Protein AF-A0A1D8AYZ0-F1 (afdb_monomer_lite)

Sequence (183 aa):
MARRCKGAWLLLIFGFVLSARLFAGLTADPAGPGWPTTDFKAVLKEIDDAGLVVITYHDGSEAFVTDSEWIVRLKQLLNSAGGKPAKYCFCINYPQVALVNKDRVLAKMEVPHGNRLRFYSSQSSGDFTVDEKIAKQVGELLLSQRQRAVSPRKASPLKPPPAKIEINLNGHPPLLPIPPPGG

pLDDT: mean 75.18, std 19.51, range [36.59, 95.94]

Foldseek 3Di:
DDDDDPDDPPVVVVVVVVVVVVVVVVPPQVPDPPAAPADLVVVLVLLVQFQWKWWAFPLRWIFIDRDPVLSVVLSVLSVVFPWDFDRADPADHDGKMFRDDDHDTAKIWDLRDQQWIFIDGPRHGGITGGPSVSSVVNVVSSVVRVVRTDHPPPPPPPPPPPPDPPPVPPPDDPDDDDDDDDD

Secondary structure (DSSP, 8-state):
------SSSHHHHHHHHHHHHHHHTTT--S--TTSPP--HHHHHHHHHT-SEEEEE-TTS-EEEE--HHHHHHHHHHHHHH-PEEE-------S-EEEEEETTEEEEEEE--STTEEEEEESS-EEEEE--HHHHHHHHHHHHTTGGGPBPP------PPPPS------S-----PPPPPPP-

Organism: NCBI:txid1838286

Structure (mmCIF, N/CA/C/O backbone):
data_AF-A0A1D8AYZ0-F1
#
_entry.id   AF-A0A1D8AYZ0-F1
#
loop_
_atom_site.group_PDB
_atom_site.id
_atom_site.type_symbol
_atom_site.label_atom_id
_atom_site.label_alt_id
_atom_site.label_comp_id
_atom_site.label_asym_id
_atom_site.label_entity_id
_atom_site.label_seq_id
_atom_site.pdbx_PDB_ins_code
_atom_site.Cartn_x
_atom_site.Cartn_y
_atom_site.Cartn_z
_atom_site.occupancy
_atom_site.B_iso_or_equiv
_atom_site.auth_seq_id
_atom_site.auth_comp_id
_atom_site.auth_asym_id
_atom_site.auth_atom_id
_atom_site.pdbx_PDB_model_num
ATOM 1 N N . MET A 1 1 ? 65.653 37.507 -3.546 1.00 44.69 1 MET A N 1
ATOM 2 C CA . MET A 1 1 ? 65.473 36.374 -2.609 1.00 44.69 1 MET A CA 1
ATOM 3 C C . MET A 1 1 ? 63.984 36.082 -2.472 1.00 44.69 1 MET A C 1
ATOM 5 O O . MET A 1 1 ? 63.284 36.892 -1.888 1.00 44.69 1 MET A O 1
ATOM 9 N N . ALA A 1 2 ? 63.487 34.972 -3.022 1.00 42.53 2 ALA A N 1
ATOM 10 C CA . ALA A 1 2 ? 62.093 34.549 -2.858 1.00 42.53 2 ALA A CA 1
ATOM 11 C C . ALA A 1 2 ? 62.073 33.073 -2.434 1.00 42.53 2 ALA A C 1
ATOM 13 O O . ALA A 1 2 ? 62.423 32.187 -3.215 1.00 42.53 2 ALA A O 1
ATOM 14 N N . ARG A 1 3 ? 61.732 32.813 -1.165 1.00 48.31 3 ARG A N 1
ATOM 15 C CA . ARG A 1 3 ? 61.597 31.459 -0.611 1.00 48.31 3 ARG A CA 1
ATOM 16 C C . ARG A 1 3 ? 60.259 30.875 -1.069 1.00 48.31 3 ARG A C 1
ATOM 18 O O . ARG A 1 3 ? 59.200 31.384 -0.719 1.00 48.31 3 ARG A O 1
ATOM 25 N N . ARG A 1 4 ? 60.316 29.815 -1.879 1.00 48.50 4 ARG A N 1
ATOM 26 C CA . ARG A 1 4 ? 59.147 29.074 -2.374 1.00 48.50 4 ARG A CA 1
ATOM 27 C C . ARG A 1 4 ? 58.561 28.200 -1.257 1.00 48.50 4 ARG A C 1
ATOM 29 O O . ARG A 1 4 ? 59.197 27.237 -0.837 1.00 48.50 4 ARG A O 1
ATOM 36 N N . CYS A 1 5 ? 57.338 28.508 -0.825 1.00 45.47 5 CYS A N 1
ATOM 37 C CA . CYS A 1 5 ? 56.502 27.631 -0.001 1.00 45.47 5 CYS A CA 1
ATOM 38 C C . CYS A 1 5 ? 56.065 26.407 -0.824 1.00 45.47 5 CYS A C 1
ATOM 40 O O . CYS A 1 5 ? 55.205 26.519 -1.691 1.00 45.47 5 CYS A O 1
ATOM 42 N N . LYS A 1 6 ? 56.663 25.237 -0.568 1.00 52.81 6 LYS A N 1
ATOM 43 C CA . LYS A 1 6 ? 56.315 23.952 -1.213 1.00 52.81 6 LYS A CA 1
ATOM 44 C C . LYS A 1 6 ? 55.467 23.015 -0.330 1.00 52.81 6 LYS A C 1
ATOM 46 O O . LYS A 1 6 ? 55.275 21.861 -0.686 1.00 52.81 6 LYS A O 1
ATOM 51 N N . GLY A 1 7 ? 54.954 23.482 0.810 1.00 52.44 7 GLY A N 1
ATOM 52 C CA . GLY A 1 7 ? 54.358 22.605 1.832 1.00 52.44 7 GLY A CA 1
ATOM 53 C C . GLY A 1 7 ? 52.840 22.382 1.780 1.00 52.44 7 GLY A C 1
ATOM 54 O O . GLY A 1 7 ? 52.349 21.532 2.508 1.00 52.44 7 GLY A O 1
ATOM 55 N N . ALA A 1 8 ? 52.080 23.118 0.962 1.00 50.88 8 ALA A N 1
ATOM 56 C CA . ALA A 1 8 ? 50.613 23.148 1.096 1.00 50.88 8 ALA A CA 1
ATOM 57 C C . ALA A 1 8 ? 49.838 22.238 0.122 1.00 50.88 8 ALA A C 1
ATOM 59 O O . ALA A 1 8 ? 48.642 22.031 0.299 1.00 50.88 8 ALA A O 1
ATOM 60 N N . TRP A 1 9 ? 50.490 21.669 -0.896 1.00 46.50 9 TRP A N 1
ATOM 61 C CA . TRP A 1 9 ? 49.785 20.927 -1.953 1.00 46.50 9 TRP A CA 1
ATOM 62 C C . TRP A 1 9 ? 49.518 19.448 -1.630 1.00 46.50 9 TRP A C 1
ATOM 64 O O . TRP A 1 9 ? 48.652 18.839 -2.249 1.00 46.50 9 TRP A O 1
ATOM 74 N N . LEU A 1 10 ? 50.203 18.867 -0.639 1.00 48.34 10 LEU A N 1
ATOM 75 C CA . LEU A 1 10 ? 50.055 17.442 -0.302 1.00 48.34 10 LEU A CA 1
ATOM 76 C C . LEU A 1 10 ? 48.834 17.135 0.587 1.00 48.34 10 LEU A C 1
ATOM 78 O O . LEU A 1 10 ? 48.327 16.017 0.556 1.00 48.34 10 LEU A O 1
ATOM 82 N N . LEU A 1 11 ? 48.311 18.123 1.322 1.00 48.66 11 LEU A N 1
ATOM 83 C CA . LEU A 1 11 ? 47.144 17.944 2.200 1.00 48.66 11 LEU A CA 1
ATOM 84 C C . LEU A 1 11 ? 45.797 18.011 1.458 1.00 48.66 11 LEU A C 1
ATOM 86 O O . LEU A 1 11 ? 44.820 17.428 1.921 1.00 48.66 11 LEU A O 1
ATOM 90 N N . LEU A 1 12 ? 45.738 18.648 0.283 1.00 49.56 12 LEU A N 1
ATOM 91 C CA . LEU A 1 12 ? 44.500 18.732 -0.505 1.00 49.56 12 LEU A CA 1
ATOM 92 C C . LEU A 1 12 ? 44.166 17.428 -1.244 1.00 49.56 12 LEU A C 1
ATOM 94 O O . LEU A 1 12 ? 42.993 17.118 -1.434 1.00 49.56 12 LEU A O 1
ATOM 98 N N . ILE A 1 13 ? 45.171 16.623 -1.605 1.00 53.62 13 ILE A N 1
ATOM 99 C CA . ILE A 1 13 ? 44.944 15.355 -2.317 1.00 53.62 13 ILE A CA 1
ATOM 100 C C . ILE A 1 13 ? 44.453 14.265 -1.347 1.00 53.62 13 ILE A C 1
ATOM 102 O O . ILE A 1 13 ? 43.531 13.522 -1.676 1.00 53.62 13 ILE A O 1
ATOM 106 N N . PHE A 1 14 ? 44.986 14.206 -0.120 1.00 45.84 14 PHE A N 1
ATOM 107 C CA . PHE A 1 14 ? 44.537 13.228 0.883 1.00 45.84 14 PHE A CA 1
ATOM 108 C C . PHE A 1 14 ? 43.136 13.525 1.441 1.00 45.84 14 PHE A C 1
ATOM 110 O O . PHE A 1 14 ? 42.381 12.588 1.707 1.00 45.84 14 PHE A O 1
ATOM 117 N N . GLY A 1 15 ? 42.747 14.801 1.552 1.00 43.97 15 GLY A N 1
ATOM 118 C CA . GLY A 1 15 ? 41.381 15.178 1.933 1.00 43.97 15 GLY A CA 1
ATOM 119 C C . GLY A 1 15 ? 40.330 14.725 0.912 1.00 43.97 15 GLY A C 1
ATOM 120 O O . GLY A 1 15 ? 39.265 14.244 1.291 1.00 43.97 15 GLY A O 1
ATOM 121 N N . PHE A 1 16 ? 40.650 14.782 -0.385 1.00 45.09 16 PHE A N 1
ATOM 122 C CA . PHE A 1 16 ? 39.703 14.413 -1.441 1.00 45.09 16 PHE A CA 1
ATOM 123 C C . PHE A 1 16 ? 39.463 12.896 -1.532 1.00 45.09 16 PHE A C 1
ATOM 125 O O . PHE A 1 16 ? 38.341 12.454 -1.777 1.00 45.09 16 PHE A O 1
ATOM 132 N N . VAL A 1 17 ? 40.487 12.078 -1.265 1.00 49.44 17 VAL A N 1
ATOM 133 C CA . VAL A 1 17 ? 40.359 10.608 -1.278 1.00 49.44 17 VAL A CA 1
ATOM 134 C C . VAL A 1 17 ? 39.545 10.096 -0.080 1.00 49.44 17 VAL A C 1
ATOM 136 O O . VAL A 1 17 ? 38.815 9.111 -0.212 1.00 49.44 17 VAL A O 1
ATOM 139 N N . LEU A 1 18 ? 39.597 10.780 1.069 1.00 42.38 18 LEU A N 1
ATOM 140 C CA . LEU A 1 18 ? 38.806 10.404 2.246 1.00 42.38 18 LEU A CA 1
ATOM 141 C C . LEU A 1 18 ? 37.332 10.833 2.123 1.00 42.38 18 LEU A C 1
ATOM 143 O O . LEU A 1 18 ? 36.442 10.077 2.512 1.00 42.38 18 LEU A O 1
ATOM 147 N N . SER A 1 19 ? 37.051 11.984 1.503 1.00 42.19 19 SER A N 1
ATOM 148 C CA . SER A 1 19 ? 35.676 12.417 1.211 1.00 42.19 19 SER A CA 1
ATOM 149 C C . SER A 1 19 ? 35.016 11.592 0.100 1.00 42.19 19 SER A C 1
ATOM 151 O O . SER A 1 19 ? 33.828 11.295 0.191 1.00 42.19 19 SER A O 1
ATOM 153 N N . ALA A 1 20 ? 35.766 11.141 -0.910 1.00 44.12 20 ALA A N 1
ATOM 154 C CA . ALA A 1 20 ? 35.218 10.291 -1.969 1.00 44.12 20 ALA A CA 1
ATOM 155 C C . ALA A 1 20 ? 34.742 8.920 -1.449 1.00 44.12 20 ALA A C 1
ATOM 157 O O . ALA A 1 20 ? 33.747 8.393 -1.941 1.00 44.12 20 ALA A O 1
ATOM 158 N N . ARG A 1 21 ? 35.384 8.354 -0.413 1.00 44.94 21 ARG A N 1
ATOM 159 C CA . ARG A 1 21 ? 34.937 7.088 0.201 1.00 44.94 21 ARG A CA 1
ATOM 160 C C . ARG A 1 21 ? 33.694 7.226 1.079 1.00 44.94 21 ARG A C 1
ATOM 162 O O . ARG A 1 21 ? 32.927 6.274 1.165 1.00 44.94 21 ARG A O 1
ATOM 169 N N . LEU A 1 22 ? 33.456 8.397 1.672 1.00 44.44 22 LEU A N 1
ATOM 170 C CA . LEU A 1 22 ? 32.223 8.665 2.424 1.00 44.44 22 LEU A CA 1
ATOM 171 C C . LEU A 1 22 ? 31.001 8.813 1.502 1.00 44.44 22 LEU A C 1
ATOM 173 O O . LEU A 1 22 ? 29.908 8.406 1.883 1.00 44.44 22 LEU A O 1
ATOM 177 N N . PHE A 1 23 ? 31.183 9.298 0.268 1.00 44.06 23 PHE A N 1
ATOM 178 C CA . PHE A 1 23 ? 30.099 9.380 -0.723 1.00 44.06 23 PHE A CA 1
ATOM 179 C C . PHE A 1 23 ? 29.964 8.137 -1.615 1.00 44.06 23 PHE A C 1
ATOM 181 O O . PHE A 1 23 ? 28.860 7.835 -2.061 1.00 44.06 23 PHE A O 1
ATOM 188 N N . ALA A 1 24 ? 31.028 7.351 -1.812 1.00 40.16 24 ALA A N 1
ATOM 189 C CA . ALA A 1 24 ? 30.943 6.046 -2.479 1.00 40.16 24 ALA A CA 1
ATOM 190 C C . ALA A 1 24 ? 30.205 4.980 -1.636 1.00 40.16 24 ALA A C 1
ATOM 192 O O . ALA A 1 24 ? 29.819 3.940 -2.158 1.00 40.16 24 ALA A O 1
ATOM 193 N N . GLY A 1 25 ? 29.974 5.238 -0.343 1.00 36.59 25 GLY A N 1
ATOM 194 C CA . GLY A 1 25 ? 29.128 4.405 0.519 1.00 36.59 25 GLY A CA 1
ATOM 195 C C . GLY A 1 25 ? 27.621 4.650 0.357 1.00 36.59 25 GLY A C 1
ATOM 196 O O . GLY A 1 25 ? 26.829 3.812 0.776 1.00 36.59 25 GLY A O 1
ATOM 197 N N . LEU A 1 26 ? 27.209 5.757 -0.278 1.00 42.12 26 LEU A N 1
ATOM 198 C CA . LEU A 1 26 ? 25.798 6.050 -0.582 1.00 42.12 26 LEU A CA 1
ATOM 199 C C . LEU A 1 26 ? 25.347 5.535 -1.957 1.00 42.12 26 LEU A C 1
ATOM 201 O O . LEU A 1 26 ? 24.183 5.689 -2.316 1.00 42.12 26 LEU A O 1
ATOM 205 N N . THR A 1 27 ? 26.233 4.885 -2.715 1.00 40.44 27 THR A N 1
ATOM 206 C CA . THR A 1 27 ? 25.840 4.037 -3.852 1.00 40.44 27 THR A CA 1
ATOM 207 C C . THR A 1 27 ? 25.588 2.598 -3.413 1.00 40.44 27 THR A C 1
ATOM 209 O O . THR A 1 27 ? 25.666 1.690 -4.239 1.00 40.44 27 THR A O 1
ATOM 212 N N . ALA A 1 28 ? 25.319 2.376 -2.121 1.00 42.84 28 ALA A N 1
ATOM 213 C CA . ALA A 1 28 ? 24.738 1.132 -1.661 1.00 42.84 28 ALA A CA 1
ATOM 214 C C . ALA A 1 28 ? 23.422 0.954 -2.417 1.00 42.84 28 ALA A C 1
ATOM 216 O O . ALA A 1 28 ? 22.432 1.633 -2.149 1.00 42.84 28 ALA A O 1
ATOM 217 N N . ASP A 1 29 ? 23.445 0.063 -3.403 1.00 43.62 29 ASP A N 1
ATOM 218 C CA . ASP A 1 29 ? 22.264 -0.690 -3.773 1.00 43.62 29 ASP A CA 1
ATOM 219 C C . ASP A 1 29 ? 21.627 -1.126 -2.444 1.00 43.62 29 ASP A C 1
ATOM 221 O O . ASP A 1 29 ? 22.274 -1.848 -1.678 1.00 43.62 29 ASP A O 1
ATOM 225 N N . PRO A 1 30 ? 20.451 -0.607 -2.053 1.00 48.09 30 PRO A N 1
ATOM 226 C CA . PRO A 1 30 ? 19.901 -0.935 -0.742 1.00 48.09 30 PRO A CA 1
ATOM 227 C C . PRO A 1 30 ? 19.490 -2.402 -0.671 1.00 48.09 30 PRO A C 1
ATOM 229 O O . PRO A 1 30 ? 19.232 -2.901 0.418 1.00 48.09 30 PRO A O 1
ATOM 232 N N . ALA A 1 31 ? 19.540 -3.121 -1.797 1.00 45.75 31 ALA A N 1
ATOM 233 C CA . ALA A 1 31 ? 19.765 -4.553 -1.821 1.00 45.75 31 ALA A CA 1
ATOM 234 C C . ALA A 1 31 ? 21.213 -4.887 -1.398 1.00 45.75 31 ALA A C 1
ATOM 236 O O . ALA A 1 31 ? 22.008 -5.425 -2.168 1.00 45.75 31 ALA A O 1
ATOM 237 N N . GLY A 1 32 ? 21.572 -4.585 -0.147 1.00 40.47 32 GLY A N 1
ATOM 238 C CA . GLY A 1 32 ? 22.752 -5.193 0.463 1.00 40.47 32 GLY A CA 1
ATOM 239 C C . GLY A 1 32 ? 22.630 -6.726 0.409 1.00 40.47 32 GLY A C 1
ATOM 240 O O . GLY A 1 32 ? 21.508 -7.247 0.387 1.00 40.47 32 GLY A O 1
ATOM 241 N N . PRO A 1 33 ? 23.746 -7.474 0.392 1.00 37.78 33 PRO A N 1
ATOM 242 C CA . PRO A 1 33 ? 23.705 -8.932 0.398 1.00 37.78 33 PRO A CA 1
ATOM 243 C C . PRO A 1 33 ? 22.991 -9.401 1.675 1.00 37.78 33 PRO A C 1
ATOM 245 O O . PRO A 1 33 ? 23.540 -9.294 2.767 1.00 37.78 33 PRO A O 1
ATOM 248 N N . GLY A 1 34 ? 21.741 -9.852 1.545 1.00 42.78 34 GLY A N 1
ATOM 249 C CA . GLY A 1 34 ? 20.904 -10.275 2.674 1.00 42.78 34 GLY A CA 1
ATOM 250 C C . GLY A 1 34 ? 19.492 -9.687 2.719 1.00 42.78 34 GLY A C 1
ATOM 251 O O . GLY A 1 34 ? 18.699 -10.143 3.539 1.00 42.78 34 GLY A O 1
ATOM 252 N N . TRP A 1 35 ? 19.135 -8.731 1.853 1.00 43.97 35 TRP A N 1
ATOM 253 C CA . TRP A 1 35 ? 17.721 -8.371 1.700 1.00 43.97 35 TRP A CA 1
ATOM 254 C C . TRP A 1 35 ? 16.989 -9.513 0.991 1.00 43.97 35 TRP A C 1
ATOM 256 O O . TRP A 1 35 ? 17.476 -9.983 -0.044 1.00 43.97 35 TRP A O 1
ATOM 266 N N . PRO A 1 36 ? 15.864 -10.007 1.542 1.00 49.28 36 PRO A N 1
ATOM 267 C CA . PRO A 1 36 ? 15.136 -11.104 0.934 1.00 49.28 36 PRO A CA 1
ATOM 268 C C . PRO A 1 36 ? 14.761 -10.715 -0.494 1.00 49.28 36 PRO A C 1
ATOM 270 O O . PRO A 1 36 ? 14.366 -9.580 -0.768 1.00 49.28 36 PRO A O 1
ATOM 273 N N . THR A 1 37 ? 14.958 -11.660 -1.411 1.00 51.12 37 THR A N 1
ATOM 274 C CA . THR A 1 37 ? 14.641 -11.506 -2.828 1.00 51.12 37 THR A CA 1
ATOM 275 C C . THR A 1 37 ? 13.254 -10.895 -2.990 1.00 51.12 37 THR A C 1
ATOM 277 O O . THR A 1 37 ? 12.290 -11.378 -2.396 1.00 51.12 37 THR A O 1
ATOM 280 N N . THR A 1 38 ? 13.179 -9.834 -3.790 1.00 64.31 38 THR A N 1
ATOM 281 C CA . THR A 1 38 ? 12.002 -9.015 -4.088 1.00 64.31 38 THR A CA 1
ATOM 282 C C . THR A 1 38 ? 10.929 -9.828 -4.815 1.00 64.31 38 THR A C 1
ATOM 284 O O . THR A 1 38 ? 10.733 -9.696 -6.021 1.00 64.31 38 THR A O 1
ATOM 287 N N . ASP A 1 39 ? 10.219 -10.693 -4.092 1.00 74.38 39 ASP A N 1
ATOM 288 C CA . ASP A 1 39 ? 9.065 -11.389 -4.648 1.00 74.38 39 ASP A CA 1
ATOM 289 C C . ASP A 1 39 ? 7.816 -10.526 -4.469 1.00 74.38 39 ASP A C 1
ATOM 291 O O . ASP A 1 39 ? 7.211 -10.455 -3.397 1.00 74.38 39 ASP A O 1
ATOM 295 N N . PHE A 1 40 ? 7.434 -9.851 -5.551 1.00 77.50 40 PHE A N 1
ATOM 296 C CA . PHE A 1 40 ? 6.196 -9.086 -5.634 1.00 77.50 40 PHE A CA 1
ATOM 297 C C . PHE A 1 40 ? 4.959 -9.958 -5.340 1.00 77.50 40 PHE A C 1
ATOM 299 O O . PHE A 1 40 ? 3.954 -9.455 -4.845 1.00 77.50 40 PHE A O 1
ATOM 306 N N . LYS A 1 41 ? 5.014 -11.278 -5.580 1.00 82.00 41 LYS A N 1
ATOM 307 C CA . LYS A 1 41 ? 3.904 -12.193 -5.270 1.00 82.00 41 LYS A CA 1
ATOM 308 C C . LYS A 1 41 ? 3.758 -12.474 -3.778 1.00 82.00 41 LYS A C 1
ATOM 310 O O . LYS A 1 41 ? 2.634 -12.692 -3.333 1.00 82.00 41 LYS A O 1
ATOM 315 N N . ALA A 1 42 ? 4.844 -12.439 -3.004 1.00 80.38 42 ALA A N 1
ATOM 316 C CA . ALA A 1 42 ? 4.771 -12.616 -1.552 1.00 80.38 42 ALA A CA 1
ATOM 317 C C . ALA A 1 42 ? 3.912 -11.513 -0.909 1.00 80.38 42 ALA A C 1
ATOM 319 O O . ALA A 1 42 ? 3.066 -11.792 -0.065 1.00 80.38 42 ALA A O 1
ATOM 320 N N . VAL A 1 43 ? 4.037 -10.284 -1.414 1.00 76.81 43 VAL A N 1
ATOM 321 C CA . VAL A 1 43 ? 3.208 -9.137 -1.017 1.00 76.81 43 VAL A CA 1
ATOM 322 C C . VAL A 1 43 ? 1.725 -9.373 -1.319 1.00 76.81 43 VAL A C 1
ATOM 324 O O . VAL A 1 43 ? 0.865 -9.044 -0.507 1.00 76.81 43 VAL A O 1
ATOM 327 N N . LEU A 1 44 ? 1.397 -9.966 -2.473 1.00 84.25 44 LEU A N 1
ATOM 328 C CA . LEU A 1 44 ? 0.002 -10.234 -2.845 1.00 84.25 44 LEU A CA 1
ATOM 329 C C . LEU A 1 44 ? -0.687 -11.204 -1.881 1.00 84.25 44 LEU A C 1
ATOM 331 O O . LEU A 1 44 ? -1.895 -11.096 -1.683 1.00 84.25 44 LEU A O 1
ATOM 335 N N . LYS A 1 45 ? 0.069 -12.124 -1.273 1.00 86.06 45 LYS A N 1
ATOM 336 C CA . LYS A 1 45 ? -0.447 -13.037 -0.248 1.00 86.06 45 LYS A CA 1
ATOM 337 C C . LYS A 1 45 ? -0.797 -12.296 1.044 1.00 86.06 45 LYS A C 1
ATOM 339 O O . LYS A 1 45 ? -1.819 -12.583 1.650 1.00 86.06 45 LYS A O 1
ATOM 344 N N . GLU A 1 46 ? -0.005 -11.301 1.436 1.00 85.50 46 GLU A N 1
ATOM 345 C CA . GLU A 1 46 ? -0.289 -10.493 2.631 1.00 85.50 46 GLU A CA 1
ATOM 346 C C . GLU A 1 46 ? -1.554 -9.631 2.476 1.00 85.50 46 GLU A C 1
ATOM 348 O O . GLU A 1 46 ? -2.185 -9.289 3.474 1.00 85.50 46 GLU A O 1
ATOM 353 N N . ILE A 1 47 ? -1.962 -9.315 1.240 1.00 86.88 47 ILE A N 1
ATOM 354 C CA . ILE A 1 47 ? -3.250 -8.657 0.961 1.00 86.88 47 ILE A CA 1
ATOM 355 C C . ILE A 1 47 ? -4.426 -9.598 1.236 1.00 86.88 47 ILE A C 1
ATOM 357 O O . ILE A 1 47 ? -5.438 -9.142 1.759 1.00 86.88 47 ILE A O 1
ATOM 361 N N . ASP A 1 48 ? -4.299 -10.891 0.922 1.00 87.69 48 ASP A N 1
ATOM 362 C CA . ASP A 1 48 ? -5.350 -11.882 1.209 1.00 87.69 48 ASP A CA 1
ATOM 363 C C . ASP A 1 48 ? -5.573 -12.066 2.707 1.00 87.69 48 ASP A C 1
ATOM 365 O O . ASP A 1 48 ? -6.700 -12.262 3.157 1.00 87.69 48 ASP A O 1
ATOM 369 N N . ASP A 1 49 ? -4.491 -11.974 3.473 1.00 89.00 49 ASP A N 1
ATOM 370 C CA . ASP A 1 49 ? -4.528 -12.109 4.920 1.00 89.00 49 ASP A CA 1
ATOM 371 C C . ASP A 1 49 ? -4.971 -10.810 5.617 1.00 89.00 49 ASP A C 1
ATOM 373 O O . ASP A 1 49 ? -5.178 -10.815 6.831 1.00 89.00 49 ASP A O 1
ATOM 377 N N . ALA A 1 50 ? -5.110 -9.684 4.909 1.00 90.75 50 ALA A N 1
ATOM 378 C CA . ALA A 1 50 ? -5.481 -8.407 5.510 1.00 90.75 50 ALA A CA 1
ATOM 379 C C . ALA A 1 50 ? -6.981 -8.358 5.853 1.00 90.75 50 ALA A C 1
ATOM 381 O O . ALA A 1 50 ? -7.841 -8.481 4.986 1.00 90.75 50 ALA A O 1
ATOM 382 N N . GLY A 1 51 ? -7.301 -8.112 7.127 1.00 90.94 51 GLY A N 1
ATOM 383 C CA . GLY A 1 51 ? -8.676 -7.850 7.580 1.00 90.94 51 GLY A CA 1
ATOM 384 C C . GLY A 1 51 ? -9.036 -6.360 7.609 1.00 90.94 51 GLY A C 1
ATOM 385 O O . GLY A 1 51 ? -10.206 -6.002 7.728 1.00 90.94 51 GLY A O 1
ATOM 386 N N . LEU A 1 52 ? -8.029 -5.490 7.527 1.00 93.44 52 LEU A N 1
ATOM 387 C CA . LEU A 1 52 ? -8.146 -4.039 7.551 1.00 93.44 52 LEU A CA 1
ATOM 388 C C . LEU A 1 52 ? -7.045 -3.431 6.679 1.00 93.44 52 LEU A C 1
ATOM 390 O O . LEU A 1 52 ? -5.887 -3.838 6.750 1.00 93.44 52 LEU A O 1
ATOM 394 N N . VAL A 1 53 ? -7.389 -2.408 5.905 1.00 94.69 53 VAL A N 1
ATOM 395 C CA . VAL A 1 53 ? -6.423 -1.563 5.204 1.00 94.69 53 VAL A CA 1
ATOM 396 C C . VAL A 1 53 ? -6.502 -0.151 5.767 1.00 94.69 53 VAL A C 1
ATOM 398 O O . VAL A 1 53 ? -7.571 0.455 5.783 1.00 94.69 53 VAL A O 1
ATOM 401 N N . VAL A 1 54 ? -5.372 0.376 6.228 1.00 95.38 54 VA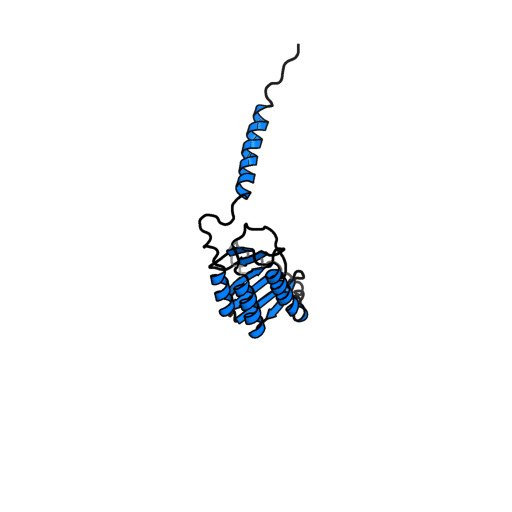L A N 1
ATOM 402 C CA . VAL A 1 54 ? -5.254 1.759 6.708 1.00 95.38 54 VAL A CA 1
ATOM 403 C C . VAL A 1 54 ? -4.559 2.582 5.635 1.00 95.38 54 VAL A C 1
ATOM 405 O O . VAL A 1 54 ? -3.463 2.230 5.207 1.00 95.38 54 VAL A O 1
ATOM 408 N N . ILE A 1 55 ? -5.193 3.661 5.187 1.00 95.94 55 ILE A N 1
ATOM 409 C CA . ILE A 1 55 ? -4.643 4.579 4.188 1.00 95.94 55 ILE A CA 1
ATOM 410 C C . ILE A 1 55 ? -4.359 5.910 4.872 1.00 95.94 55 ILE A C 1
ATOM 412 O O . ILE A 1 55 ? -5.294 6.623 5.225 1.00 95.94 55 ILE A O 1
ATOM 416 N N . THR A 1 56 ? -3.088 6.254 5.030 1.00 94.62 56 THR A N 1
ATOM 417 C CA . THR A 1 56 ? -2.640 7.530 5.593 1.00 94.62 56 THR A CA 1
ATOM 418 C C . THR A 1 56 ? -2.375 8.517 4.459 1.00 94.62 56 THR A C 1
ATOM 420 O O . THR A 1 56 ? -1.633 8.222 3.518 1.00 94.62 56 THR A O 1
ATOM 423 N N . TYR A 1 57 ? -2.971 9.704 4.532 1.00 92.88 57 TYR A N 1
ATOM 424 C CA . TYR A 1 57 ? -2.798 10.781 3.556 1.00 92.88 57 TYR A CA 1
ATOM 425 C C . TYR A 1 57 ? -1.775 11.821 4.035 1.00 92.88 57 TYR A C 1
ATOM 427 O O . TYR A 1 57 ? -1.370 11.845 5.194 1.00 92.88 57 TYR A O 1
ATOM 435 N N . HIS A 1 58 ? -1.366 12.718 3.133 1.00 91.25 58 HIS A N 1
ATOM 436 C CA . HIS A 1 58 ? -0.352 13.747 3.407 1.00 91.25 58 HIS A CA 1
ATOM 437 C C . HIS A 1 58 ? -0.716 14.683 4.575 1.00 91.25 58 HIS A C 1
ATOM 439 O O . HIS A 1 58 ? 0.158 15.202 5.259 1.00 91.25 58 HIS A O 1
ATOM 445 N N . ASP A 1 59 ? -2.006 14.933 4.799 1.00 90.44 59 ASP A N 1
ATOM 446 C CA . ASP A 1 59 ? -2.504 15.750 5.917 1.00 90.44 59 ASP A CA 1
ATOM 447 C C . ASP A 1 59 ? -2.573 14.975 7.249 1.00 90.44 59 ASP A C 1
ATOM 449 O O . ASP A 1 59 ? -3.073 15.494 8.247 1.00 90.44 59 ASP A O 1
ATOM 453 N N . GLY A 1 60 ? -2.081 13.733 7.264 1.00 89.94 60 GLY A N 1
ATOM 454 C CA . GLY A 1 60 ? -2.133 12.815 8.392 1.00 89.94 60 GLY A CA 1
ATOM 455 C C . GLY A 1 60 ? -3.487 12.138 8.578 1.00 89.94 60 GLY A C 1
ATOM 456 O O . GLY A 1 60 ? -3.585 11.273 9.437 1.00 89.94 60 GLY A O 1
ATOM 457 N N . SER A 1 61 ? -4.527 12.497 7.814 1.00 92.19 61 SER A N 1
ATOM 458 C CA . SER A 1 61 ? -5.817 11.802 7.891 1.00 92.19 61 SER A CA 1
ATOM 459 C C . SER A 1 61 ? -5.693 10.343 7.487 1.00 92.19 61 SER A C 1
ATOM 461 O O . SER A 1 61 ? -4.865 9.982 6.649 1.00 92.19 61 SER A O 1
ATOM 463 N N . GLU A 1 62 ? -6.530 9.511 8.098 1.00 94.75 62 GLU A N 1
ATOM 464 C CA . GLU A 1 62 ? -6.523 8.073 7.877 1.00 94.75 62 GLU A CA 1
ATOM 465 C C . GLU A 1 62 ? -7.898 7.603 7.415 1.00 94.75 62 GLU A C 1
ATOM 467 O O . GLU A 1 62 ? -8.925 7.969 7.991 1.00 94.75 62 GLU A O 1
ATOM 472 N N . ALA A 1 63 ? -7.927 6.778 6.371 1.00 94.50 63 ALA A N 1
ATOM 473 C CA . ALA A 1 63 ? -9.100 6.000 6.002 1.00 94.50 63 ALA A CA 1
ATOM 474 C C . ALA A 1 63 ? -8.901 4.540 6.418 1.00 94.50 63 ALA A C 1
ATOM 476 O O . ALA A 1 63 ? -7.861 3.942 6.145 1.00 94.50 63 ALA A O 1
ATOM 477 N N . PHE A 1 64 ? -9.924 3.968 7.049 1.00 94.62 64 PHE A N 1
ATOM 478 C CA . PHE A 1 64 ? -9.959 2.574 7.482 1.00 94.62 64 PHE A CA 1
ATOM 479 C C . PHE A 1 64 ? -10.891 1.804 6.550 1.00 94.62 64 PHE A C 1
ATOM 481 O O . PHE A 1 64 ? -12.091 2.076 6.499 1.00 94.62 64 PHE A O 1
ATOM 488 N N . VAL A 1 65 ? -10.341 0.866 5.786 1.00 93.94 65 VAL A N 1
ATOM 489 C CA . VAL A 1 65 ? -11.068 0.118 4.761 1.00 93.94 65 VAL A CA 1
ATOM 490 C C . VAL A 1 65 ? -11.152 -1.346 5.171 1.00 93.94 65 VAL A C 1
ATOM 492 O O . VAL A 1 65 ? -10.146 -2.047 5.228 1.00 93.94 65 VAL A O 1
ATOM 495 N N . THR A 1 66 ? -12.369 -1.808 5.437 1.00 94.19 66 THR A N 1
ATOM 496 C CA . THR A 1 66 ? -12.709 -3.222 5.683 1.00 94.19 66 THR A CA 1
ATOM 497 C C . THR A 1 66 ? -13.569 -3.811 4.559 1.00 94.19 66 THR A C 1
ATOM 499 O O . THR A 1 66 ? -14.006 -4.956 4.631 1.00 94.19 66 THR A O 1
ATOM 502 N N . ASP A 1 67 ? -13.829 -3.022 3.513 1.00 93.12 67 ASP A N 1
ATOM 503 C CA . ASP A 1 67 ? -14.613 -3.421 2.348 1.00 93.12 67 ASP A CA 1
ATOM 504 C C . ASP A 1 67 ? -13.856 -4.474 1.526 1.00 93.12 67 ASP A C 1
ATOM 506 O O . ASP A 1 67 ? -12.877 -4.174 0.836 1.00 93.12 67 ASP A O 1
ATOM 510 N N . SER A 1 68 ? -14.336 -5.717 1.596 1.00 89.81 68 SER A N 1
ATOM 511 C CA . SER A 1 68 ? -13.732 -6.851 0.896 1.00 89.81 68 SER A CA 1
ATOM 512 C C . SER A 1 68 ? -13.688 -6.675 -0.625 1.00 89.81 68 SER A C 1
ATOM 514 O O . SER A 1 68 ? -12.710 -7.090 -1.244 1.00 89.81 68 SER A O 1
ATOM 516 N N . GLU A 1 69 ? -14.674 -6.012 -1.245 1.00 92.56 69 GLU A N 1
ATOM 517 C CA . GLU A 1 69 ? -14.644 -5.787 -2.694 1.00 92.56 69 GLU A CA 1
ATOM 518 C C . GLU A 1 69 ? -13.521 -4.827 -3.072 1.00 92.56 69 GLU A C 1
ATOM 520 O O . GLU A 1 69 ? -12.826 -5.029 -4.070 1.00 92.56 69 GLU A O 1
ATOM 525 N N . TRP A 1 70 ? -13.327 -3.783 -2.267 1.00 93.81 70 TRP A N 1
ATOM 526 C CA . TRP A 1 70 ? -12.253 -2.823 -2.481 1.00 93.81 70 TRP A CA 1
ATOM 527 C C . TRP A 1 70 ? -10.878 -3.492 -2.351 1.00 93.81 70 TRP A C 1
ATOM 529 O O . TRP A 1 70 ? -10.016 -3.295 -3.212 1.00 93.81 70 TRP A O 1
ATOM 539 N N . ILE A 1 71 ? -10.690 -4.337 -1.331 1.00 91.81 71 ILE A N 1
ATOM 540 C CA . ILE A 1 71 ? -9.438 -5.081 -1.105 1.00 91.81 71 ILE A CA 1
ATOM 541 C C . ILE A 1 71 ? -9.162 -6.039 -2.273 1.00 91.81 71 ILE A C 1
ATOM 543 O O . ILE A 1 71 ? -8.045 -6.075 -2.796 1.00 91.81 71 ILE A O 1
ATOM 547 N N . VAL A 1 72 ? -10.186 -6.752 -2.757 1.00 92.62 72 VAL A N 1
ATOM 548 C CA . VAL A 1 72 ? -10.073 -7.627 -3.936 1.00 92.62 72 VAL A CA 1
ATOM 549 C C . VAL A 1 72 ? -9.682 -6.832 -5.184 1.00 92.62 72 VAL A C 1
ATOM 551 O O . VAL A 1 72 ? -8.806 -7.271 -5.931 1.00 92.62 72 VAL A O 1
ATOM 554 N N . ARG A 1 73 ? -10.265 -5.647 -5.406 1.00 94.06 73 ARG A N 1
ATOM 555 C CA . ARG A 1 73 ? -9.897 -4.775 -6.538 1.00 94.06 73 ARG A CA 1
ATOM 556 C C . ARG A 1 73 ? -8.444 -4.314 -6.447 1.00 94.06 73 ARG A C 1
ATOM 558 O O . ARG A 1 73 ? -7.735 -4.368 -7.452 1.00 94.06 73 ARG A O 1
ATOM 565 N N . LEU A 1 74 ? -7.975 -3.919 -5.260 1.00 93.69 74 LEU A N 1
ATOM 566 C CA . LEU A 1 74 ? -6.568 -3.563 -5.046 1.00 93.69 74 LEU A CA 1
ATOM 567 C C . LEU A 1 74 ? -5.652 -4.744 -5.388 1.00 93.69 74 LEU A C 1
ATOM 569 O O . LEU A 1 74 ? -4.701 -4.586 -6.154 1.00 93.69 74 LEU A O 1
ATOM 573 N N . LYS A 1 75 ? -5.969 -5.941 -4.883 1.00 92.12 75 LYS A N 1
ATOM 574 C CA . LYS A 1 75 ? -5.212 -7.159 -5.184 1.00 92.12 75 LYS A CA 1
ATOM 575 C C . LYS A 1 75 ? -5.171 -7.450 -6.682 1.00 92.12 75 LYS A C 1
ATOM 577 O O . LYS A 1 75 ? -4.109 -7.767 -7.206 1.00 92.12 75 LYS A O 1
ATOM 582 N N . GLN A 1 76 ? -6.304 -7.352 -7.376 1.00 93.06 76 GLN A N 1
ATOM 583 C CA . GLN A 1 76 ? -6.384 -7.599 -8.818 1.00 93.06 76 GLN A CA 1
ATOM 584 C C . GLN A 1 76 ? -5.511 -6.620 -9.611 1.00 93.06 76 GLN A C 1
ATOM 586 O O . GLN A 1 76 ? -4.763 -7.060 -10.487 1.00 93.06 76 GLN A O 1
ATOM 591 N N . LEU A 1 77 ? -5.545 -5.325 -9.271 1.00 93.38 77 LEU A N 1
ATOM 592 C CA . LEU A 1 77 ? -4.674 -4.318 -9.884 1.00 93.38 77 LEU A CA 1
ATOM 593 C C . LEU A 1 77 ? -3.201 -4.665 -9.678 1.00 93.38 77 LEU A C 1
ATOM 595 O O . LEU A 1 77 ? -2.442 -4.721 -10.645 1.00 93.38 77 LEU A O 1
ATOM 599 N N . LEU A 1 78 ? -2.807 -4.964 -8.439 1.00 91.25 78 LEU A N 1
ATOM 600 C CA . LEU A 1 78 ? -1.425 -5.310 -8.124 1.00 91.25 78 LEU A CA 1
ATOM 601 C C . LEU A 1 78 ? -1.001 -6.604 -8.827 1.00 91.25 78 LEU A C 1
ATOM 603 O O . LEU A 1 78 ? 0.039 -6.624 -9.474 1.00 91.25 78 LEU A O 1
ATOM 607 N N . ASN A 1 79 ? -1.827 -7.649 -8.817 1.00 90.81 79 ASN A N 1
ATOM 608 C CA . ASN A 1 79 ? -1.538 -8.904 -9.511 1.00 90.81 79 ASN A CA 1
ATOM 609 C C . ASN A 1 79 ? -1.363 -8.710 -11.028 1.00 90.81 79 ASN A C 1
ATOM 611 O O . ASN A 1 79 ? -0.498 -9.342 -11.632 1.00 90.81 79 ASN A O 1
ATOM 615 N N . SER A 1 80 ? -2.133 -7.804 -11.640 1.00 89.25 80 SER A N 1
ATOM 616 C CA . SER A 1 80 ? -1.985 -7.458 -13.061 1.00 89.25 80 SER A CA 1
ATOM 617 C C . SER A 1 80 ? -0.726 -6.641 -13.376 1.00 89.25 80 SER A C 1
ATOM 619 O O . SER A 1 80 ? -0.297 -6.607 -14.524 1.00 89.25 80 SER A O 1
ATOM 621 N N . ALA A 1 81 ? -0.113 -6.011 -12.368 1.00 86.56 81 ALA A N 1
ATOM 622 C CA . ALA A 1 81 ? 1.011 -5.098 -12.539 1.00 86.56 81 ALA A CA 1
ATOM 623 C C . ALA A 1 81 ? 2.320 -5.792 -12.946 1.00 86.56 81 ALA A C 1
ATOM 625 O O . ALA A 1 81 ? 3.193 -5.144 -13.518 1.00 86.56 81 ALA A O 1
ATOM 626 N N . GLY A 1 82 ? 2.485 -7.079 -12.603 1.00 78.25 82 GLY A N 1
ATOM 627 C CA . GLY A 1 82 ? 3.689 -7.856 -12.924 1.00 78.25 82 GLY A CA 1
ATOM 628 C C . GLY A 1 82 ? 4.996 -7.175 -12.496 1.00 78.25 82 GLY A C 1
ATOM 629 O O . GLY A 1 82 ? 5.965 -7.192 -13.256 1.00 78.25 82 GLY A O 1
ATOM 630 N N . GLY A 1 83 ? 4.995 -6.523 -11.324 1.00 82.75 83 GLY A N 1
ATOM 631 C CA . GLY A 1 83 ? 6.029 -5.576 -10.905 1.00 82.75 83 GLY A CA 1
ATOM 632 C C . GLY A 1 83 ? 7.455 -6.111 -11.044 1.00 82.75 83 GLY A C 1
ATOM 633 O O . GLY A 1 83 ? 7.779 -7.196 -10.563 1.00 82.75 83 GLY A O 1
ATOM 634 N N . LYS A 1 84 ? 8.324 -5.327 -11.690 1.00 86.81 84 LYS A N 1
ATOM 635 C CA . LYS A 1 84 ? 9.749 -5.642 -11.859 1.00 86.81 84 LYS A CA 1
ATOM 636 C C . LYS A 1 84 ? 10.568 -4.914 -10.798 1.00 86.81 84 LYS A C 1
ATOM 638 O O . LYS A 1 84 ? 10.342 -3.714 -10.627 1.00 86.81 84 LYS A O 1
ATOM 643 N N . PRO A 1 85 ? 11.532 -5.567 -10.128 1.00 87.88 85 PRO A N 1
ATOM 644 C CA . PRO A 1 85 ? 12.418 -4.886 -9.191 1.00 87.88 85 PRO A CA 1
ATOM 645 C C . PRO A 1 85 ? 13.057 -3.643 -9.818 1.00 87.88 85 PRO A C 1
ATOM 647 O O . PRO A 1 85 ? 13.491 -3.660 -10.972 1.00 87.88 85 PRO A O 1
ATOM 650 N N . ALA A 1 86 ? 13.092 -2.554 -9.063 1.00 85.75 86 ALA A N 1
ATOM 651 C CA . ALA A 1 86 ? 13.639 -1.275 -9.478 1.00 85.75 86 ALA A CA 1
ATOM 652 C C . ALA A 1 86 ? 14.752 -0.841 -8.527 1.00 85.75 86 ALA A C 1
ATOM 654 O O . ALA A 1 86 ? 14.761 -1.197 -7.349 1.00 85.75 86 ALA A O 1
ATOM 655 N N . LYS A 1 87 ? 15.663 0.004 -9.023 1.00 85.12 87 LYS A N 1
ATOM 656 C CA . LYS A 1 87 ? 16.590 0.720 -8.141 1.00 85.12 87 LYS A CA 1
ATOM 657 C C . LYS A 1 87 ? 15.783 1.541 -7.150 1.00 85.12 87 LYS A C 1
ATOM 659 O O . LYS A 1 87 ? 14.889 2.277 -7.565 1.00 85.12 87 LYS A O 1
ATOM 664 N N . TYR A 1 88 ? 16.137 1.450 -5.883 1.00 80.56 88 TYR A N 1
ATOM 665 C CA . TYR A 1 88 ? 15.473 2.190 -4.823 1.00 80.56 88 TYR A CA 1
ATOM 666 C C . TYR A 1 88 ? 15.466 3.699 -5.061 1.00 80.56 88 TYR A C 1
ATOM 668 O O . TYR A 1 88 ? 16.426 4.278 -5.573 1.00 80.56 88 TYR A O 1
ATOM 676 N N . CYS A 1 89 ? 14.365 4.330 -4.676 1.00 79.81 89 CYS A N 1
ATOM 677 C CA . CYS A 1 89 ? 14.199 5.770 -4.652 1.00 79.81 89 CYS A CA 1
ATOM 678 C C . CYS A 1 89 ? 14.160 6.294 -3.211 1.00 79.81 89 CYS A C 1
ATOM 680 O O . CYS A 1 89 ? 13.627 5.648 -2.325 1.00 79.81 89 CYS A O 1
ATOM 682 N N . PHE A 1 90 ? 14.642 7.503 -2.950 1.00 80.62 90 PHE A N 1
ATOM 683 C CA . PHE A 1 90 ? 14.512 8.119 -1.621 1.00 80.62 90 PHE A CA 1
ATOM 684 C C . PHE A 1 90 ? 13.215 8.922 -1.437 1.00 80.62 90 PHE A C 1
ATOM 686 O O . PHE A 1 90 ? 12.997 9.505 -0.379 1.00 80.62 90 PHE A O 1
ATOM 693 N N . CYS A 1 91 ? 12.340 8.962 -2.445 1.00 83.56 91 CYS A N 1
ATOM 694 C CA . CYS A 1 91 ? 11.060 9.650 -2.342 1.00 83.56 91 CYS A CA 1
ATOM 695 C C . CYS A 1 91 ? 10.125 8.918 -1.376 1.00 83.56 91 CYS A C 1
ATOM 697 O O . CYS A 1 91 ? 9.938 7.706 -1.481 1.00 83.56 91 CYS A O 1
ATOM 699 N N . ILE A 1 92 ? 9.520 9.689 -0.478 1.00 77.31 92 ILE A N 1
ATOM 700 C CA . ILE A 1 92 ? 8.364 9.295 0.324 1.00 77.31 92 ILE A CA 1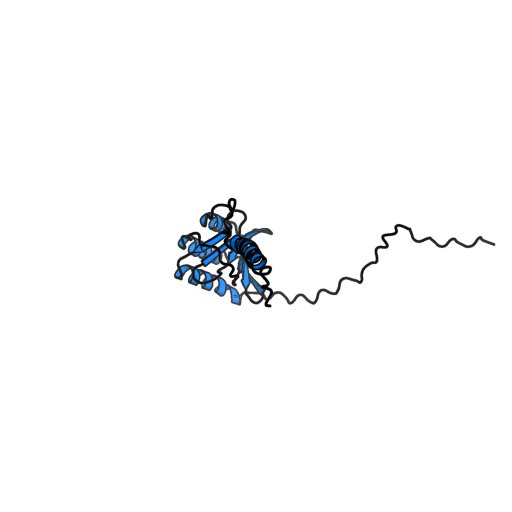
ATOM 701 C C . ILE A 1 92 ? 7.177 10.029 -0.281 1.00 77.31 92 ILE A C 1
ATOM 703 O O . ILE A 1 92 ? 7.263 11.234 -0.527 1.00 77.31 92 ILE A O 1
ATOM 707 N N . ASN A 1 93 ? 6.086 9.318 -0.539 1.00 83.50 93 ASN A N 1
ATOM 708 C CA . ASN A 1 93 ? 4.890 9.925 -1.100 1.00 83.50 93 ASN A CA 1
ATOM 709 C C . ASN A 1 93 ? 3.638 9.366 -0.442 1.00 83.50 93 ASN A C 1
ATOM 711 O O . ASN A 1 93 ? 3.622 8.245 0.061 1.00 83.50 93 ASN A O 1
ATOM 715 N N . TYR A 1 94 ? 2.588 10.173 -0.478 1.00 84.06 94 TYR A N 1
ATOM 716 C CA . TYR A 1 94 ? 1.281 9.825 0.043 1.00 84.06 94 TYR A CA 1
ATOM 717 C C . TYR A 1 94 ? 0.310 9.578 -1.119 1.00 84.06 94 TYR A C 1
ATOM 719 O O . TYR A 1 94 ? 0.433 10.216 -2.167 1.00 84.06 94 TYR A O 1
ATOM 727 N N . PRO A 1 95 ? -0.699 8.712 -0.941 1.00 91.31 95 PRO A N 1
ATOM 728 C CA . PRO A 1 95 ? -1.037 7.994 0.290 1.00 91.31 95 PRO A CA 1
ATOM 729 C C . PRO A 1 95 ? -0.097 6.820 0.617 1.00 91.31 95 PRO A C 1
ATOM 731 O O . PRO A 1 95 ? 0.394 6.135 -0.280 1.00 91.31 95 PRO A O 1
ATOM 734 N N . GLN A 1 96 ? 0.106 6.581 1.915 1.00 94.00 96 GLN A N 1
ATOM 735 C CA . GLN A 1 96 ? 0.728 5.366 2.442 1.00 94.00 96 GLN A CA 1
ATOM 736 C C . GLN A 1 96 ? -0.361 4.380 2.850 1.00 94.00 96 GLN A C 1
ATOM 738 O O . GLN A 1 96 ? -1.401 4.773 3.369 1.00 94.00 96 GLN A O 1
ATOM 743 N N . VAL A 1 97 ? -0.127 3.096 2.620 1.00 95.00 97 VAL A N 1
ATOM 744 C CA . VAL A 1 97 ? -1.095 2.031 2.871 1.00 95.00 97 VAL A CA 1
ATOM 745 C C . VAL A 1 97 ? -0.473 1.022 3.818 1.00 95.00 97 VAL A C 1
ATOM 747 O O . VAL A 1 97 ? 0.640 0.566 3.580 1.00 95.00 97 VAL A O 1
ATOM 750 N N . ALA A 1 98 ? -1.183 0.645 4.873 1.00 95.38 98 ALA A N 1
ATOM 751 C CA . ALA A 1 98 ? -0.821 -0.453 5.755 1.00 95.38 98 ALA A CA 1
ATOM 752 C C . ALA A 1 98 ? -1.875 -1.560 5.666 1.00 95.38 98 ALA A C 1
ATOM 754 O O . ALA A 1 98 ? -3.068 -1.313 5.840 1.00 95.38 98 ALA A O 1
ATOM 755 N N . LEU A 1 99 ? -1.420 -2.783 5.406 1.00 93.81 99 LEU A N 1
ATOM 756 C CA . LEU A 1 99 ? -2.226 -3.998 5.447 1.00 93.81 99 LEU A CA 1
ATOM 757 C C . LEU A 1 99 ? -2.176 -4.544 6.871 1.00 93.81 99 LEU A C 1
ATOM 759 O O . LEU A 1 99 ? -1.094 -4.833 7.386 1.00 93.81 99 LEU A O 1
ATOM 763 N N . VAL A 1 100 ? -3.328 -4.660 7.520 1.00 93.62 100 VAL A N 1
ATOM 764 C CA . VAL A 1 100 ? -3.445 -5.002 8.937 1.00 93.62 100 VAL A CA 1
ATOM 765 C C . VAL A 1 100 ? -4.335 -6.228 9.101 1.00 93.62 100 VAL A C 1
ATOM 767 O O . VAL A 1 100 ? -5.394 -6.350 8.487 1.00 93.62 100 VAL A O 1
ATOM 770 N N . ASN A 1 101 ? -3.919 -7.146 9.967 1.00 93.44 101 ASN A N 1
ATOM 771 C CA . ASN A 1 101 ? -4.758 -8.238 10.442 1.00 93.44 101 ASN A CA 1
ATOM 772 C C . ASN A 1 101 ? -4.704 -8.255 11.968 1.00 93.44 101 ASN A C 1
ATOM 774 O O . ASN A 1 101 ? -3.622 -8.368 12.553 1.00 93.44 101 ASN A O 1
ATOM 778 N N . LYS A 1 102 ? -5.877 -8.124 12.602 1.00 91.12 102 LYS A N 1
ATOM 779 C CA . LYS A 1 102 ? -6.010 -7.905 14.050 1.00 91.12 102 LYS A CA 1
ATOM 780 C C . LYS A 1 102 ? -5.150 -6.703 14.464 1.00 91.12 102 LYS A C 1
ATOM 782 O O . LYS A 1 102 ? -5.358 -5.614 13.943 1.00 91.12 102 LYS A O 1
ATOM 787 N N . ASP A 1 103 ? -4.147 -6.924 15.310 1.00 89.62 103 ASP A N 1
ATOM 788 C CA . ASP A 1 103 ? -3.270 -5.883 15.855 1.00 89.62 103 ASP A CA 1
ATOM 789 C C . ASP A 1 103 ? -1.881 -5.855 15.191 1.00 89.62 103 ASP A C 1
ATOM 791 O O . ASP A 1 103 ? -0.943 -5.247 15.711 1.00 89.62 103 ASP A O 1
ATOM 795 N N . ARG A 1 104 ? -1.706 -6.542 14.052 1.00 91.25 104 ARG A N 1
ATOM 796 C CA . ARG A 1 104 ? -0.413 -6.666 13.368 1.00 91.25 104 ARG A CA 1
ATOM 797 C C . ARG A 1 104 ? -0.448 -6.050 11.974 1.00 91.25 104 ARG A C 1
ATOM 799 O O . ARG A 1 104 ? -1.281 -6.410 11.147 1.00 91.25 104 ARG A O 1
ATOM 806 N N . VAL A 1 105 ? 0.536 -5.195 11.689 1.00 93.06 105 VAL A N 1
ATOM 807 C CA . VAL A 1 105 ? 0.845 -4.746 10.323 1.00 93.06 105 VAL A CA 1
ATOM 808 C C . VAL A 1 105 ? 1.561 -5.879 9.588 1.00 93.06 105 VAL A C 1
ATOM 810 O O . VAL A 1 105 ? 2.629 -6.320 10.016 1.00 93.06 105 VAL A O 1
ATOM 813 N N . LEU A 1 106 ? 0.954 -6.362 8.507 1.00 91.50 106 LEU A N 1
ATOM 814 C CA . LEU A 1 106 ? 1.506 -7.399 7.635 1.00 91.50 106 LEU A CA 1
ATOM 815 C C . LEU A 1 106 ? 2.497 -6.784 6.646 1.00 91.50 106 LEU A C 1
ATOM 817 O O . LEU A 1 106 ? 3.665 -7.168 6.611 1.00 91.50 106 LEU A O 1
ATOM 821 N N . ALA A 1 107 ? 2.031 -5.757 5.934 1.00 92.62 107 ALA A N 1
ATOM 822 C CA . ALA A 1 107 ? 2.795 -5.042 4.926 1.00 92.62 107 ALA A CA 1
ATOM 823 C C . ALA A 1 107 ? 2.466 -3.550 4.933 1.00 92.62 107 ALA A C 1
ATOM 825 O O . ALA A 1 107 ? 1.400 -3.124 5.383 1.00 92.62 107 ALA A O 1
ATOM 826 N N . LYS A 1 108 ? 3.362 -2.761 4.349 1.00 93.44 108 LYS A N 1
ATOM 827 C CA . LYS A 1 108 ? 3.111 -1.384 3.940 1.00 93.44 108 LYS A CA 1
ATOM 828 C C . LYS A 1 108 ? 3.359 -1.230 2.449 1.00 93.44 108 LYS A C 1
ATOM 830 O O . LYS A 1 108 ? 4.241 -1.882 1.897 1.00 93.44 108 LYS A O 1
ATOM 835 N N . MET A 1 109 ? 2.603 -0.341 1.825 1.00 93.06 109 MET A N 1
ATOM 836 C CA . MET A 1 109 ? 2.733 0.031 0.426 1.00 93.06 109 MET A CA 1
ATOM 837 C C . MET A 1 109 ? 2.713 1.552 0.289 1.00 93.06 109 MET A C 1
ATOM 839 O O . MET A 1 109 ? 1.950 2.231 0.971 1.00 93.06 109 MET A O 1
ATOM 843 N N . GLU A 1 110 ? 3.504 2.089 -0.630 1.00 91.50 110 GLU A N 1
ATOM 844 C CA . GLU A 1 110 ? 3.421 3.491 -1.042 1.00 91.50 110 GLU A CA 1
ATOM 845 C C . GLU A 1 110 ? 3.690 3.648 -2.544 1.00 91.50 110 GLU A C 1
ATOM 847 O O . GLU A 1 110 ? 4.294 2.781 -3.181 1.00 91.50 110 GLU A O 1
ATOM 852 N N . VAL A 1 111 ? 3.225 4.759 -3.120 1.00 89.81 111 VAL A N 1
ATOM 853 C CA . VAL A 1 111 ? 3.412 5.099 -4.542 1.00 89.81 111 VAL A CA 1
ATOM 854 C C . VAL A 1 111 ? 4.372 6.293 -4.641 1.00 89.81 111 VAL A C 1
ATOM 856 O O . VAL A 1 111 ? 3.912 7.428 -4.766 1.00 89.81 111 VAL A O 1
ATOM 859 N N . PRO A 1 112 ? 5.702 6.094 -4.537 1.00 84.25 112 PRO A N 1
ATOM 860 C CA . PRO A 1 112 ? 6.667 7.183 -4.362 1.00 84.25 112 PRO A CA 1
ATOM 861 C C . PRO A 1 112 ? 6.639 8.220 -5.494 1.00 84.25 112 PRO A C 1
ATOM 863 O O . PRO A 1 112 ? 6.614 9.413 -5.221 1.00 84.25 112 PRO A O 1
ATOM 866 N N . HIS A 1 113 ? 6.638 7.794 -6.760 1.00 83.19 113 HIS A N 1
ATOM 867 C CA . HIS A 1 113 ? 6.405 8.662 -7.922 1.00 83.19 113 HIS A CA 1
ATOM 868 C C . HIS A 1 113 ? 6.260 7.838 -9.208 1.00 83.19 113 HIS A C 1
ATOM 870 O O . HIS A 1 113 ? 6.744 6.706 -9.301 1.00 83.19 113 HIS A O 1
ATOM 876 N N . GLY A 1 114 ? 5.661 8.454 -10.233 1.00 88.31 114 GLY A N 1
ATOM 877 C CA . GLY A 1 114 ? 5.536 7.878 -11.571 1.00 88.31 114 GLY A CA 1
ATOM 878 C C . GLY A 1 114 ? 4.881 6.501 -11.536 1.00 88.31 114 GLY A C 1
ATOM 879 O O . GLY A 1 114 ? 3.802 6.326 -10.982 1.00 88.31 114 GLY A O 1
ATOM 880 N N . ASN A 1 115 ? 5.569 5.518 -12.103 1.00 92.69 115 ASN A N 1
ATOM 881 C CA . ASN A 1 115 ? 5.112 4.140 -12.199 1.00 92.69 115 ASN A CA 1
ATOM 882 C C . ASN A 1 115 ? 5.799 3.202 -11.191 1.00 92.69 115 ASN A C 1
ATOM 884 O O . ASN A 1 115 ? 6.042 2.032 -11.488 1.00 92.69 115 ASN A O 1
ATOM 888 N N . ARG A 1 116 ? 6.161 3.719 -10.012 1.00 92.06 116 ARG A N 1
ATOM 889 C CA . ARG A 1 116 ? 6.805 2.934 -8.957 1.00 92.06 116 ARG A CA 1
ATOM 890 C C . ARG A 1 11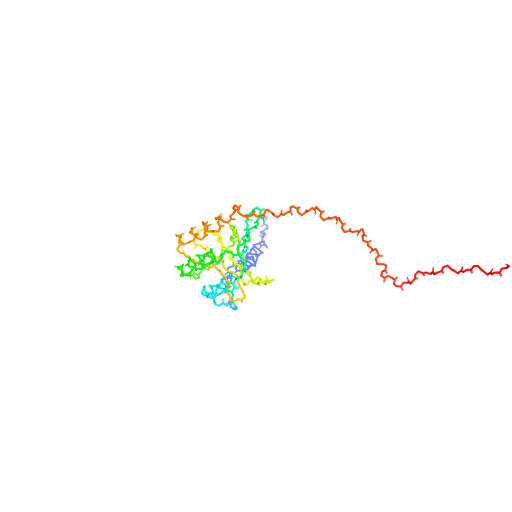6 ? 5.841 2.627 -7.825 1.00 92.06 116 ARG A C 1
ATOM 892 O O . ARG A 1 116 ? 5.144 3.514 -7.344 1.00 92.06 116 ARG A O 1
ATOM 899 N N . LEU A 1 117 ? 5.879 1.383 -7.367 1.00 91.88 117 LEU A N 1
ATOM 900 C CA . LEU A 1 117 ? 5.265 0.936 -6.125 1.00 91.88 117 LEU A CA 1
ATOM 901 C C . LEU A 1 117 ? 6.365 0.489 -5.182 1.00 91.88 117 LEU A C 1
ATOM 903 O O . LEU A 1 117 ? 7.271 -0.235 -5.588 1.00 91.88 117 LEU A O 1
ATOM 907 N N . ARG A 1 118 ? 6.280 0.891 -3.924 1.00 91.62 118 ARG A N 1
ATOM 908 C CA . ARG A 1 118 ? 7.161 0.389 -2.883 1.00 91.62 118 ARG A CA 1
ATOM 909 C C . ARG A 1 118 ? 6.374 -0.468 -1.925 1.00 91.62 118 ARG A C 1
ATOM 911 O O . ARG A 1 118 ? 5.279 -0.084 -1.525 1.00 91.62 118 ARG A O 1
ATOM 918 N N . PHE A 1 119 ? 6.972 -1.584 -1.531 1.00 90.75 119 PHE A N 1
ATOM 919 C CA . PHE A 1 119 ? 6.434 -2.459 -0.505 1.00 90.75 119 PHE A CA 1
ATOM 920 C C . PHE A 1 119 ? 7.442 -2.666 0.612 1.00 90.75 119 PHE A C 1
ATOM 922 O O . PHE A 1 119 ? 8.646 -2.707 0.368 1.00 90.75 119 PHE A O 1
ATOM 929 N N . TYR A 1 120 ? 6.922 -2.822 1.823 1.00 88.69 120 TYR A N 1
ATOM 930 C CA . TYR A 1 120 ? 7.675 -3.181 3.013 1.00 88.69 120 TYR A CA 1
ATOM 931 C C . TYR A 1 120 ? 6.914 -4.262 3.767 1.00 88.69 120 TYR A C 1
ATOM 933 O O . TYR A 1 120 ? 5.795 -4.035 4.214 1.00 88.69 120 TYR A O 1
ATOM 941 N N . SER A 1 121 ? 7.527 -5.416 3.954 1.00 87.50 121 SER A N 1
ATOM 942 C CA . SER A 1 121 ? 6.979 -6.512 4.745 1.00 87.50 121 SER A CA 1
ATOM 943 C C . SER A 1 121 ? 8.107 -7.262 5.440 1.00 87.50 121 SER A C 1
ATOM 945 O O . SER A 1 121 ? 9.288 -6.976 5.236 1.00 87.50 121 SER A O 1
ATOM 947 N N . SER A 1 122 ? 7.744 -8.256 6.248 1.00 81.25 122 SER A N 1
ATOM 948 C CA . SER A 1 122 ? 8.735 -9.161 6.839 1.00 81.25 122 SER A CA 1
ATOM 949 C C . SER A 1 122 ? 9.434 -10.062 5.811 1.00 81.25 122 SER A C 1
ATOM 951 O O . SER A 1 122 ? 10.529 -10.544 6.086 1.00 81.25 122 SER A O 1
ATOM 953 N N . GLN A 1 123 ? 8.819 -10.287 4.643 1.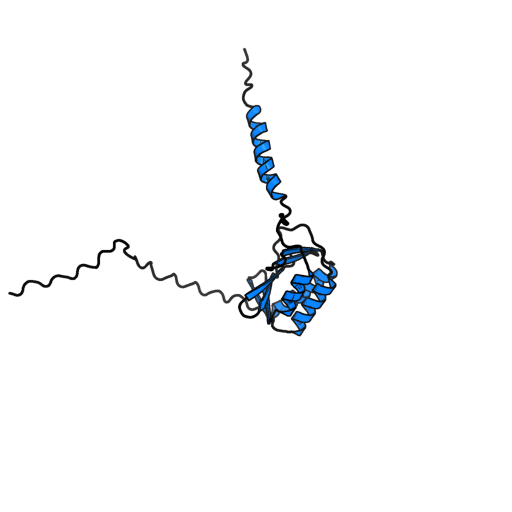00 79.56 123 GLN A N 1
ATOM 954 C CA . GLN A 1 123 ? 9.312 -11.222 3.624 1.00 79.56 123 GLN A CA 1
ATOM 955 C C . GLN A 1 123 ? 9.914 -10.533 2.400 1.00 79.56 123 GLN A C 1
ATOM 957 O O . GLN A 1 123 ? 10.702 -11.135 1.683 1.00 79.56 123 GLN A O 1
ATOM 962 N N . SER A 1 124 ? 9.524 -9.293 2.129 1.00 79.88 124 SER A N 1
ATOM 963 C CA . SER A 1 124 ? 9.891 -8.567 0.917 1.00 79.88 124 SER A CA 1
ATOM 964 C C . SER A 1 124 ? 9.872 -7.072 1.185 1.00 79.88 124 SER A C 1
ATOM 966 O O . SER A 1 124 ? 8.929 -6.542 1.779 1.00 79.88 124 SER A O 1
ATOM 968 N N . SER A 1 125 ? 10.911 -6.379 0.742 1.00 85.50 125 SER A N 1
ATOM 969 C CA . SER A 1 125 ? 10.973 -4.926 0.798 1.00 85.50 125 SER A CA 1
ATOM 970 C C . SER A 1 125 ? 11.711 -4.406 -0.421 1.00 85.50 125 SER A C 1
ATOM 972 O O . SER A 1 125 ? 12.780 -4.911 -0.758 1.00 85.50 125 SER A O 1
ATOM 974 N N . GLY A 1 126 ? 11.158 -3.389 -1.072 1.00 88.44 126 GLY A N 1
ATOM 975 C CA . GLY A 1 126 ? 11.799 -2.773 -2.225 1.00 88.44 126 GLY A CA 1
ATOM 976 C C . GLY A 1 126 ? 10.856 -1.985 -3.120 1.00 88.44 126 GLY A C 1
ATOM 977 O O . GLY A 1 126 ? 9.642 -1.933 -2.904 1.00 88.44 126 GLY A O 1
ATOM 978 N N . ASP A 1 127 ? 11.459 -1.389 -4.145 1.00 89.69 127 ASP A N 1
ATOM 979 C CA . ASP A 1 127 ? 10.770 -0.631 -5.183 1.00 89.69 127 ASP A CA 1
ATOM 980 C C . ASP A 1 127 ? 10.528 -1.530 -6.389 1.00 89.69 127 ASP A C 1
ATOM 982 O O . ASP A 1 127 ? 11.410 -2.270 -6.828 1.00 89.69 127 ASP A O 1
ATOM 986 N N . PHE A 1 128 ? 9.344 -1.409 -6.970 1.00 90.62 128 PHE A N 1
ATOM 987 C CA . PHE A 1 128 ? 8.919 -2.148 -8.141 1.00 90.62 128 PHE A CA 1
ATOM 988 C C . PHE A 1 128 ? 8.423 -1.172 -9.196 1.00 90.62 128 PHE A C 1
ATOM 990 O O . PHE A 1 128 ? 7.585 -0.311 -8.930 1.00 90.62 128 PHE A O 1
ATOM 997 N N . THR A 1 129 ? 8.943 -1.314 -10.408 1.00 92.00 129 THR A N 1
ATOM 998 C CA . THR A 1 129 ? 8.400 -0.633 -11.579 1.00 92.00 129 THR A CA 1
ATOM 999 C C . THR A 1 129 ? 7.199 -1.424 -12.071 1.00 92.00 129 THR A C 1
ATOM 1001 O O . THR A 1 129 ? 7.294 -2.637 -12.273 1.00 92.00 129 THR A O 1
ATOM 1004 N N . VAL A 1 130 ? 6.088 -0.732 -12.280 1.00 92.62 130 VAL A N 1
ATOM 1005 C CA . VAL A 1 130 ? 4.857 -1.270 -12.861 1.00 92.62 130 VAL A CA 1
ATOM 1006 C C . VAL A 1 130 ? 4.490 -0.478 -14.115 1.00 92.62 130 VAL A C 1
ATOM 1008 O O . VAL A 1 130 ? 5.136 0.519 -14.441 1.00 92.62 130 VAL A O 1
ATOM 1011 N N . ASP A 1 131 ? 3.456 -0.897 -14.836 1.00 93.81 131 ASP A N 1
ATOM 1012 C CA . ASP A 1 131 ? 2.898 -0.066 -15.902 1.00 93.81 131 ASP A CA 1
ATOM 1013 C C . ASP A 1 131 ? 2.299 1.227 -15.334 1.00 93.81 131 ASP A C 1
ATOM 1015 O O . ASP A 1 131 ? 1.602 1.221 -14.317 1.00 93.81 131 ASP A O 1
ATOM 1019 N N . GLU A 1 132 ? 2.528 2.350 -16.018 1.00 92.25 132 GLU A N 1
ATOM 1020 C CA . GLU A 1 132 ? 2.051 3.673 -15.589 1.00 92.25 132 GLU A CA 1
ATOM 1021 C C . GLU A 1 132 ? 0.526 3.712 -15.431 1.00 92.25 132 GLU A C 1
ATOM 1023 O O . GLU A 1 132 ? 0.003 4.277 -14.470 1.00 92.25 132 GLU A O 1
ATOM 1028 N N . LYS A 1 133 ? -0.194 3.022 -16.325 1.00 94.44 133 LYS A N 1
ATOM 1029 C CA . LYS A 1 133 ? -1.646 2.845 -16.224 1.00 94.44 133 LYS A CA 1
ATOM 1030 C C . LYS A 1 133 ? -2.046 2.178 -14.906 1.00 94.44 133 LYS A C 1
ATOM 1032 O O . LYS A 1 133 ? -3.006 2.621 -14.282 1.00 94.44 133 LYS A O 1
ATOM 1037 N N . ILE A 1 134 ? -1.316 1.148 -14.476 1.00 93.69 134 ILE A N 1
ATOM 1038 C CA . ILE A 1 134 ? -1.602 0.438 -13.227 1.00 93.69 134 ILE A CA 1
ATOM 1039 C C . ILE A 1 134 ? -1.275 1.319 -12.023 1.00 93.69 134 ILE A C 1
ATOM 1041 O O . ILE A 1 134 ? -2.102 1.434 -11.124 1.00 93.69 134 ILE A O 1
ATOM 1045 N N . ALA A 1 135 ? -0.124 2.001 -12.019 1.00 92.44 135 ALA A N 1
ATOM 1046 C CA . ALA A 1 135 ? 0.223 2.938 -10.948 1.00 92.44 135 ALA A CA 1
ATOM 1047 C C . ALA A 1 135 ? -0.840 4.036 -10.782 1.00 92.44 135 ALA A C 1
ATOM 1049 O O . ALA A 1 135 ? -1.258 4.333 -9.662 1.00 92.44 135 ALA A O 1
ATOM 1050 N N . LYS A 1 136 ? -1.342 4.580 -11.898 1.00 92.75 136 LYS A N 1
ATOM 1051 C CA . LYS A 1 136 ? -2.443 5.546 -11.902 1.00 92.75 136 LYS A CA 1
ATOM 1052 C C . LYS A 1 136 ? -3.729 4.952 -11.322 1.00 92.75 136 LYS A C 1
ATOM 1054 O O . LYS A 1 136 ? -4.324 5.568 -10.444 1.00 92.75 136 LYS A O 1
ATOM 1059 N N . GLN A 1 137 ? -4.128 3.756 -11.757 1.00 95.19 137 GLN A N 1
ATOM 1060 C CA . GLN A 1 137 ? -5.326 3.077 -11.246 1.00 95.19 137 GLN A CA 1
ATOM 1061 C C . GLN A 1 137 ? -5.230 2.767 -9.748 1.00 95.19 137 GLN A C 1
ATOM 1063 O O . GLN A 1 137 ? -6.209 2.934 -9.026 1.00 95.19 137 GLN A O 1
ATOM 1068 N N . VAL A 1 138 ? -4.052 2.360 -9.265 1.00 94.12 138 VAL A N 1
ATOM 1069 C CA . VAL A 1 138 ? -3.798 2.183 -7.830 1.00 94.12 138 VAL A CA 1
ATOM 1070 C C . VAL A 1 138 ? -3.952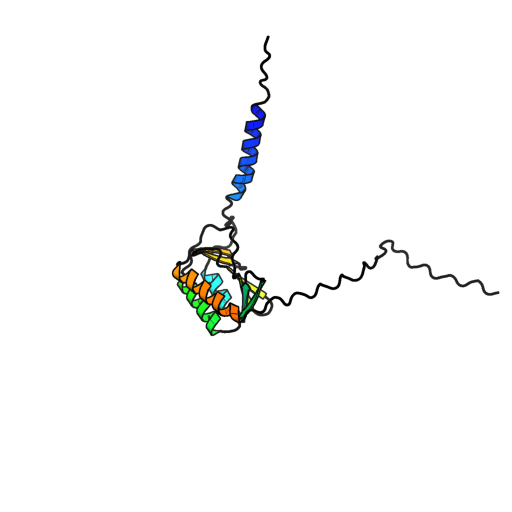 3.522 -7.112 1.00 94.12 138 VAL A C 1
ATOM 1072 O O . VAL A 1 138 ? -4.708 3.604 -6.151 1.00 94.12 138 VAL A O 1
ATOM 1075 N N . GLY A 1 139 ? -3.317 4.592 -7.599 1.00 92.50 139 GLY A N 1
ATOM 1076 C CA . GLY A 1 139 ? -3.449 5.930 -7.016 1.00 92.50 139 GLY A CA 1
ATOM 1077 C C . GLY A 1 139 ? -4.903 6.412 -6.932 1.00 92.50 139 GLY A C 1
ATOM 1078 O O . GLY A 1 139 ? -5.346 6.858 -5.875 1.00 92.50 139 GLY A O 1
ATOM 1079 N N . GLU A 1 140 ? -5.673 6.264 -8.012 1.00 93.69 140 GLU A N 1
ATOM 1080 C CA . GLU A 1 140 ? -7.104 6.592 -8.057 1.00 93.69 140 GLU A CA 1
ATOM 1081 C C . GLU A 1 140 ? -7.916 5.753 -7.060 1.00 93.69 140 GLU A C 1
ATOM 1083 O O . GLU A 1 140 ? -8.752 6.292 -6.329 1.00 93.69 140 GLU A O 1
ATOM 1088 N N . LEU A 1 141 ? -7.633 4.449 -6.967 1.00 95.00 141 LEU A N 1
ATOM 1089 C CA . LEU A 1 141 ? -8.290 3.556 -6.017 1.00 95.00 141 LEU A CA 1
ATOM 1090 C C . LEU A 1 141 ? -8.022 3.981 -4.565 1.00 95.00 141 LEU A C 1
ATOM 1092 O O . LEU A 1 141 ? -8.959 4.019 -3.765 1.00 95.00 141 LEU A O 1
ATOM 1096 N N . LEU A 1 142 ? -6.786 4.355 -4.225 1.00 93.44 142 LEU A N 1
ATOM 1097 C CA . LEU A 1 142 ? -6.423 4.837 -2.885 1.00 93.44 142 LEU A CA 1
ATOM 1098 C C . LEU A 1 142 ? -7.063 6.196 -2.565 1.00 93.44 142 LEU A C 1
ATOM 1100 O O . LEU A 1 142 ? -7.531 6.428 -1.447 1.00 93.44 142 LEU A O 1
ATOM 1104 N N . LEU A 1 143 ? -7.130 7.099 -3.545 1.00 92.31 143 LEU A N 1
ATOM 1105 C CA . LEU A 1 143 ? -7.760 8.410 -3.383 1.00 92.31 143 LEU A CA 1
ATOM 1106 C C . LEU A 1 143 ? -9.289 8.327 -3.279 1.00 92.31 143 LEU A C 1
ATOM 1108 O O . LEU A 1 143 ? -9.886 9.181 -2.623 1.00 92.31 143 LEU A O 1
ATOM 1112 N N . SER A 1 144 ? -9.925 7.288 -3.834 1.00 93.50 144 SER A N 1
ATOM 1113 C CA . SER A 1 144 ? -11.378 7.076 -3.712 1.00 93.50 144 SER A CA 1
ATOM 1114 C C . SER A 1 144 ? -11.858 6.971 -2.258 1.00 93.50 144 SER A C 1
ATOM 1116 O O . SER A 1 144 ? -12.999 7.311 -1.953 1.00 93.50 144 SER A O 1
ATOM 1118 N N . GLN A 1 145 ? -10.979 6.548 -1.344 1.00 94.19 145 GLN A N 1
ATOM 1119 C CA . GLN A 1 145 ? -11.293 6.407 0.078 1.00 94.19 145 GLN A CA 1
ATOM 1120 C C . GLN A 1 145 ? -11.093 7.703 0.869 1.00 94.19 145 GLN A C 1
ATOM 1122 O O . GLN A 1 145 ? -11.480 7.773 2.034 1.00 94.19 145 GLN A O 1
ATOM 1127 N N . ARG A 1 146 ? -10.568 8.768 0.246 1.00 90.94 146 ARG A N 1
ATOM 1128 C CA . ARG A 1 146 ? -10.228 10.009 0.952 1.00 90.94 146 ARG A CA 1
ATOM 1129 C C . ARG A 1 146 ? -11.442 10.703 1.560 1.00 90.94 146 ARG A C 1
ATOM 1131 O O . ARG A 1 146 ? -11.338 11.295 2.624 1.00 90.94 146 ARG A O 1
ATOM 1138 N N . GLN A 1 147 ? -12.608 10.603 0.926 1.00 86.88 147 GLN A N 1
ATOM 1139 C CA . GLN A 1 147 ? -13.850 11.172 1.467 1.00 86.88 147 GLN A CA 1
ATOM 1140 C C . GLN A 1 147 ? -14.320 10.472 2.751 1.00 86.88 147 GLN A C 1
ATOM 1142 O O . GLN A 1 147 ? -15.101 11.038 3.508 1.00 86.88 147 GLN A O 1
ATOM 1147 N N . ARG A 1 148 ? -13.845 9.245 2.994 1.00 86.06 148 ARG A N 1
ATOM 1148 C CA . ARG A 1 148 ? -14.105 8.465 4.208 1.00 86.06 148 ARG A CA 1
ATOM 1149 C C . ARG A 1 148 ? -12.991 8.631 5.247 1.00 86.06 148 ARG A C 1
ATOM 1151 O O . ARG A 1 148 ? -13.050 7.994 6.295 1.00 86.06 148 ARG A O 1
ATOM 1158 N N . ALA A 1 149 ? -11.973 9.443 4.951 1.00 83.31 149 ALA A N 1
ATOM 1159 C CA . ALA A 1 149 ? -10.857 9.658 5.850 1.00 83.31 149 ALA A CA 1
ATOM 1160 C C . ALA A 1 149 ? -11.306 10.461 7.070 1.00 83.31 149 ALA A C 1
ATOM 1162 O O . ALA A 1 149 ? -12.002 11.473 6.967 1.00 83.31 149 ALA A O 1
ATOM 1163 N N . VAL A 1 150 ? -10.864 10.012 8.235 1.00 83.19 150 VAL A N 1
ATOM 1164 C CA . VAL A 1 150 ? -11.042 10.717 9.493 1.00 83.19 150 VAL A CA 1
ATOM 1165 C C . VAL A 1 150 ? -9.729 11.439 9.770 1.00 83.19 150 VAL A C 1
ATOM 1167 O O . VAL A 1 150 ? -8.658 10.830 9.774 1.00 83.19 150 VAL A O 1
ATOM 1170 N N . SER A 1 151 ? -9.777 12.758 9.966 1.00 78.06 151 SER A N 1
ATOM 1171 C CA . SER A 1 151 ? -8.591 13.490 10.417 1.00 78.06 151 SER A CA 1
ATOM 1172 C C . SER A 1 151 ? -8.134 12.928 11.762 1.00 78.06 151 SER A C 1
ATOM 1174 O O . SER A 1 151 ? -8.998 12.584 12.579 1.00 78.06 151 SER A O 1
ATOM 1176 N N . PRO A 1 152 ? -6.819 12.887 12.054 1.00 69.25 152 PRO A N 1
ATOM 1177 C CA . PRO A 1 152 ? -6.359 12.556 13.390 1.00 69.25 152 PRO A CA 1
ATOM 1178 C C . PRO A 1 152 ? -7.053 13.546 14.297 1.00 69.25 152 PRO A C 1
ATOM 1180 O O . PRO A 1 152 ? -6.909 14.760 14.119 1.00 69.25 152 PRO A O 1
ATOM 1183 N N . ARG A 1 153 ? -7.892 13.042 15.204 1.00 56.84 153 ARG A N 1
ATOM 1184 C CA . ARG A 1 153 ? -8.543 13.874 16.206 1.00 56.84 153 ARG A CA 1
ATOM 1185 C C . ARG A 1 153 ? -7.401 14.639 16.850 1.00 56.84 153 ARG A C 1
ATOM 1187 O O . ARG A 1 153 ? -6.571 13.994 17.482 1.00 56.84 153 ARG A O 1
ATOM 1194 N N . LYS A 1 154 ? -7.297 15.948 16.567 1.00 51.97 154 LYS A N 1
ATOM 1195 C CA . LYS A 1 154 ? -6.197 16.822 16.992 1.00 51.97 154 LYS A CA 1
ATOM 1196 C C . LYS A 1 154 ? -5.982 16.482 18.452 1.00 51.97 154 LYS A C 1
ATOM 1198 O O . LYS A 1 154 ? -6.879 16.783 19.241 1.00 51.97 154 LYS A O 1
ATOM 1203 N N . ALA A 1 155 ? -4.935 15.707 18.758 1.00 48.31 155 ALA A N 1
ATOM 1204 C CA . ALA A 1 155 ? -4.789 15.135 20.084 1.00 48.31 155 ALA A CA 1
ATOM 1205 C C . ALA A 1 155 ? -4.856 16.339 21.007 1.00 48.31 155 ALA A C 1
ATOM 1207 O O . ALA A 1 155 ? -4.055 17.265 20.846 1.00 48.31 155 ALA A O 1
ATOM 1208 N N . SER A 1 156 ? -5.903 16.416 21.839 1.00 45.66 156 SER A N 1
ATOM 1209 C CA . SER A 1 156 ? -6.007 17.501 22.805 1.00 45.66 156 SER A CA 1
ATOM 1210 C C . SER A 1 156 ? -4.642 17.558 23.475 1.00 45.66 156 SER A C 1
ATOM 1212 O O . SER A 1 156 ? -4.163 16.476 23.832 1.00 45.66 156 SER A O 1
ATOM 1214 N N . PRO A 1 157 ? -3.980 18.734 23.522 1.00 53.47 157 PRO A N 1
ATOM 1215 C CA . PRO A 1 157 ? -2.597 18.837 23.962 1.00 53.47 157 PRO A CA 1
ATOM 1216 C C . PRO A 1 157 ? -2.442 17.956 25.185 1.00 53.47 157 PRO A C 1
ATOM 1218 O O . PRO A 1 157 ? -3.204 18.143 26.140 1.00 53.47 157 PRO A O 1
ATOM 1221 N N . LEU A 1 158 ? -1.590 16.926 25.092 1.00 44.34 158 LEU A N 1
ATOM 1222 C CA . LEU A 1 158 ? -1.370 16.007 26.201 1.00 44.34 158 LEU A CA 1
ATOM 1223 C C . LEU A 1 158 ? -1.156 16.893 27.415 1.00 44.34 158 LEU A C 1
ATOM 1225 O O . LEU A 1 158 ? -0.240 17.721 27.415 1.00 44.34 158 LEU A O 1
ATOM 1229 N N . LYS A 1 159 ? -2.070 16.799 28.387 1.00 49.81 159 LYS A N 1
ATOM 1230 C CA . LYS A 1 159 ? -1.935 17.522 29.645 1.00 49.81 159 LYS A CA 1
ATOM 1231 C C . LYS A 1 159 ? -0.503 17.229 30.094 1.00 49.81 159 LYS A C 1
ATOM 1233 O O . LYS A 1 159 ? -0.152 16.043 30.106 1.00 49.81 159 LYS A O 1
ATOM 1238 N N . PRO A 1 160 ? 0.342 18.254 30.320 1.00 57.19 160 PRO A N 1
ATOM 1239 C CA . PRO A 1 160 ? 1.738 18.014 30.635 1.00 57.19 160 PRO A CA 1
ATOM 1240 C C . PRO A 1 160 ? 1.781 16.978 31.759 1.00 57.19 160 PRO A C 1
ATOM 1242 O O . PRO A 1 160 ? 0.927 17.047 32.657 1.00 57.19 160 PRO A O 1
ATOM 1245 N N . PRO A 1 161 ? 2.678 15.979 31.674 1.00 51.44 161 PRO A N 1
ATOM 1246 C CA . PRO A 1 161 ? 2.783 14.973 32.716 1.00 51.44 161 PRO A CA 1
ATOM 1247 C C . PRO A 1 161 ? 2.859 15.700 34.065 1.00 51.44 161 PRO A C 1
ATOM 1249 O O . PRO A 1 161 ? 3.496 16.760 34.129 1.00 51.44 161 PRO A O 1
ATOM 1252 N N . PRO A 1 162 ? 2.170 15.206 35.113 1.00 60.88 162 PRO A N 1
ATOM 1253 C CA . PRO A 1 162 ? 2.249 15.822 36.430 1.00 60.88 162 PRO A CA 1
ATOM 1254 C C . PRO A 1 162 ? 3.723 16.053 36.764 1.00 60.88 162 PRO A C 1
ATOM 1256 O O . PRO A 1 162 ? 4.560 15.194 36.467 1.00 60.88 162 PRO A O 1
ATOM 1259 N N . ALA A 1 163 ? 4.029 17.253 37.272 1.00 67.19 163 ALA A N 1
ATOM 1260 C CA . ALA A 1 163 ? 5.385 17.683 37.589 1.00 67.19 163 ALA A CA 1
ATOM 1261 C C . ALA A 1 163 ? 6.151 16.529 38.243 1.00 67.19 163 ALA A C 1
ATOM 1263 O O . ALA A 1 163 ? 5.599 15.873 39.128 1.00 67.19 163 ALA A O 1
ATOM 1264 N N . LYS A 1 164 ? 7.368 16.263 37.735 1.00 54.59 164 LYS A N 1
ATOM 1265 C CA . LYS A 1 164 ? 8.289 15.217 38.201 1.00 54.59 164 LYS A CA 1
ATOM 1266 C C . LYS A 1 164 ? 8.037 14.912 39.677 1.00 54.59 164 LYS A C 1
ATOM 1268 O O . LYS A 1 164 ? 8.312 15.751 40.528 1.00 54.59 164 LYS A O 1
ATOM 1273 N N . ILE A 1 165 ? 7.549 13.708 39.964 1.00 55.12 165 ILE A N 1
ATOM 1274 C CA . ILE A 1 165 ? 7.727 13.132 41.292 1.00 55.12 165 ILE A CA 1
ATOM 1275 C C . ILE A 1 165 ? 9.242 13.025 41.438 1.00 55.12 165 ILE A C 1
ATOM 1277 O O . ILE A 1 165 ? 9.877 12.235 40.736 1.00 55.12 165 ILE A O 1
ATOM 1281 N N . GLU A 1 166 ? 9.837 13.894 42.252 1.00 53.56 166 GLU A N 1
ATOM 1282 C CA . GLU A 1 166 ? 11.224 13.747 42.669 1.00 53.56 166 GLU A CA 1
ATOM 1283 C C . GLU A 1 166 ? 11.309 12.447 43.465 1.00 53.56 166 GLU A C 1
ATOM 1285 O O . GLU A 1 166 ? 11.038 12.389 44.662 1.00 53.56 166 GLU A O 1
ATOM 1290 N N . ILE A 1 167 ? 11.628 11.361 42.767 1.00 56.25 167 ILE A N 1
ATOM 1291 C CA . ILE A 1 167 ? 12.056 10.129 43.405 1.00 56.25 167 ILE A CA 1
ATOM 1292 C C . ILE A 1 167 ? 13.423 10.463 43.994 1.00 56.25 167 ILE A C 1
ATOM 1294 O O . ILE A 1 167 ? 14.421 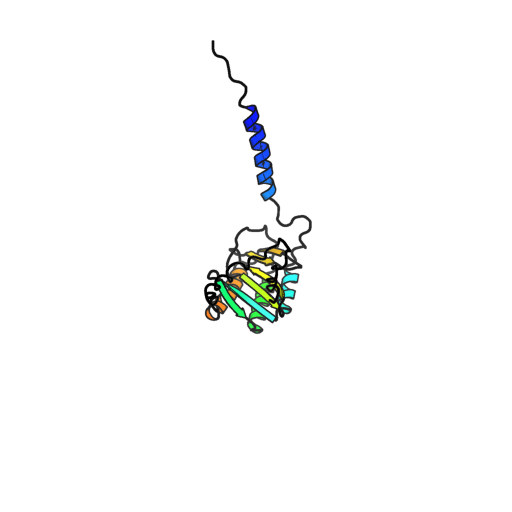10.531 43.276 1.00 56.25 167 ILE A O 1
ATOM 1298 N N . ASN A 1 168 ? 13.450 10.750 45.294 1.00 52.50 168 ASN A N 1
ATOM 1299 C CA . ASN A 1 168 ? 14.686 10.889 46.043 1.00 52.50 168 ASN A CA 1
ATOM 1300 C C . ASN A 1 168 ? 15.396 9.528 46.026 1.00 52.50 168 ASN A C 1
ATOM 1302 O O . ASN A 1 168 ? 15.039 8.612 46.762 1.00 52.50 168 ASN A O 1
ATOM 1306 N N . LEU A 1 169 ? 16.361 9.381 45.117 1.00 53.34 169 LEU A N 1
ATOM 1307 C CA . LEU A 1 169 ? 17.158 8.165 44.941 1.00 53.34 169 LEU A CA 1
ATOM 1308 C C . LEU A 1 169 ? 18.175 7.955 46.074 1.00 53.34 169 LEU A C 1
ATOM 1310 O O . LEU A 1 169 ? 18.805 6.901 46.135 1.00 53.34 169 LEU A O 1
ATOM 1314 N N . ASN A 1 170 ? 18.319 8.911 46.996 1.00 56.03 170 ASN A N 1
ATOM 1315 C CA . ASN A 1 170 ? 19.065 8.696 48.228 1.00 56.03 170 ASN A CA 1
ATOM 1316 C C . ASN A 1 170 ? 18.122 8.018 49.221 1.00 56.03 170 ASN A C 1
ATOM 1318 O O . ASN A 1 170 ? 17.353 8.692 49.900 1.00 56.03 170 ASN A O 1
ATOM 1322 N N . GLY A 1 171 ? 18.147 6.684 49.249 1.00 50.62 171 GLY A N 1
ATOM 1323 C CA . GLY A 1 171 ? 17.279 5.814 50.045 1.00 50.62 171 GLY A CA 1
ATOM 1324 C C . GLY A 1 171 ? 17.376 5.997 51.563 1.00 50.62 171 GLY A C 1
ATOM 1325 O O . GLY A 1 171 ? 17.752 5.071 52.276 1.00 50.62 171 GLY A O 1
ATOM 1326 N N . HIS A 1 172 ? 16.984 7.162 52.070 1.00 57.53 172 HIS A N 1
ATOM 1327 C CA . HIS A 1 172 ? 16.680 7.372 53.471 1.00 57.53 172 HIS A CA 1
ATOM 1328 C C . HIS A 1 172 ? 15.163 7.453 53.644 1.00 57.53 172 HIS A C 1
ATOM 1330 O O . HIS A 1 172 ? 14.531 8.345 53.071 1.00 57.53 172 HIS A O 1
ATOM 1336 N N . PRO A 1 173 ? 14.553 6.535 54.415 1.00 65.06 173 PRO A N 1
ATOM 1337 C CA . PRO A 1 173 ? 13.166 6.703 54.811 1.00 65.06 173 PRO A CA 1
ATOM 1338 C C . PRO A 1 173 ? 13.027 8.028 55.581 1.00 65.06 173 PRO A C 1
ATOM 1340 O O . PRO A 1 173 ? 13.943 8.394 56.326 1.00 65.06 173 PRO A O 1
ATOM 1343 N N . PRO A 1 174 ? 11.914 8.763 55.412 1.00 63.16 174 PRO A N 1
ATOM 1344 C CA . PRO A 1 174 ? 11.666 9.968 56.190 1.00 63.16 174 PRO A CA 1
ATOM 1345 C C . PRO A 1 174 ? 11.721 9.618 57.682 1.00 63.16 174 PRO A C 1
ATOM 1347 O O . PRO A 1 174 ? 11.021 8.711 58.137 1.00 63.16 174 PRO A O 1
ATOM 1350 N N . LEU A 1 175 ? 12.584 10.310 58.431 1.00 64.69 175 LEU A N 1
ATOM 1351 C CA . LEU A 1 175 ? 12.663 10.176 59.883 1.00 64.69 175 LEU A CA 1
ATOM 1352 C C . LEU A 1 175 ? 11.300 10.554 60.466 1.00 64.69 175 LEU A C 1
ATOM 1354 O O . LEU A 1 175 ? 10.864 11.701 60.353 1.00 64.69 175 LEU A O 1
ATOM 1358 N N . LEU A 1 176 ? 10.618 9.579 61.063 1.00 72.88 176 LEU A N 1
ATOM 1359 C CA . LEU A 1 176 ? 9.406 9.844 61.824 1.00 72.88 176 LEU A CA 1
ATOM 1360 C C . LEU A 1 176 ? 9.765 10.730 63.029 1.00 72.88 176 LEU A C 1
ATOM 1362 O O . LEU A 1 176 ? 10.798 10.496 63.664 1.00 72.88 176 LEU A O 1
ATOM 1366 N N . PRO A 1 177 ? 8.942 11.741 63.356 1.00 74.88 177 PRO A N 1
ATOM 1367 C CA . PRO A 1 177 ? 9.178 12.583 64.517 1.00 74.88 177 PRO A CA 1
ATOM 1368 C C . PRO A 1 177 ? 9.153 11.730 65.789 1.00 74.88 177 PRO A C 1
ATOM 1370 O O . PRO A 1 177 ? 8.199 10.995 66.044 1.00 74.88 177 PRO A O 1
ATOM 1373 N N . ILE A 1 178 ? 10.222 11.827 66.577 1.00 76.31 178 ILE A N 1
ATOM 1374 C CA . ILE A 1 178 ? 10.321 11.180 67.884 1.00 76.31 178 ILE A CA 1
ATOM 1375 C C . ILE A 1 178 ? 9.349 11.914 68.823 1.00 76.31 178 ILE A C 1
ATOM 1377 O O . ILE A 1 178 ? 9.450 13.140 68.938 1.00 76.31 178 ILE A O 1
ATOM 1381 N N . PRO A 1 179 ? 8.400 11.220 69.476 1.00 77.38 179 PRO A N 1
ATOM 1382 C CA . PRO A 1 179 ? 7.521 11.860 70.443 1.00 77.38 179 PRO A CA 1
ATOM 1383 C C . PRO A 1 179 ? 8.341 12.388 71.632 1.00 77.38 179 PRO A C 1
ATOM 1385 O O . PRO A 1 179 ? 9.323 11.751 72.028 1.00 77.38 179 PRO A O 1
ATOM 1388 N N . PRO A 1 180 ? 7.969 13.544 72.212 1.00 74.81 180 PRO A N 1
ATOM 1389 C CA . PRO A 1 180 ? 8.660 14.068 73.380 1.00 74.81 180 PRO A CA 1
ATOM 1390 C C . PRO A 1 180 ? 8.542 13.084 74.557 1.00 74.81 180 PRO A C 1
ATOM 1392 O O . PRO A 1 180 ? 7.514 12.413 74.693 1.00 74.81 180 PRO A O 1
ATOM 1395 N N . PRO A 1 181 ? 9.576 12.988 75.413 1.00 65.56 181 PRO A N 1
ATOM 1396 C CA . PRO A 1 181 ? 9.500 12.189 76.626 1.00 65.56 181 PRO A CA 1
ATOM 1397 C C . PRO A 1 181 ? 8.371 12.735 77.503 1.00 65.56 181 PRO A C 1
ATOM 1399 O O . PRO A 1 181 ? 8.340 13.927 77.811 1.00 65.56 181 PRO A O 1
ATOM 1402 N N . GLY A 1 182 ? 7.422 11.864 77.847 1.00 66.81 182 GLY A N 1
ATOM 1403 C CA . GLY A 1 182 ? 6.308 12.206 78.723 1.00 66.81 182 GLY A CA 1
ATOM 1404 C C . GLY A 1 182 ? 6.824 12.641 80.092 1.00 66.81 182 GLY A C 1
ATOM 1405 O O . GLY A 1 182 ? 7.552 11.888 80.741 1.00 66.81 182 GLY A O 1
ATOM 1406 N N . GLY A 1 183 ? 6.455 13.858 80.482 1.00 58.50 183 GLY A N 1
ATOM 1407 C CA . GLY A 1 183 ? 6.518 14.373 81.847 1.00 58.50 183 GLY A CA 1
ATOM 1408 C C . GLY A 1 183 ? 5.116 14.539 82.405 1.00 58.50 183 GLY A C 1
ATOM 1409 O O . GLY A 1 183 ? 4.182 14.705 81.585 1.00 58.50 183 GLY A O 1
#

Radius of gyration: 28.78 Å; chains: 1; bounding box: 80×49×98 Å